Protein AF-A0A532E8Q2-F1 (afdb_monomer_lite)

Structure (mmCIF, N/CA/C/O backbone):
data_AF-A0A532E8Q2-F1
#
_entry.id   AF-A0A532E8Q2-F1
#
loop_
_atom_site.group_PDB
_atom_site.id
_atom_site.type_symbol
_atom_site.label_atom_id
_atom_site.label_alt_id
_atom_site.label_comp_id
_atom_site.label_asym_id
_atom_site.label_entity_id
_atom_site.label_seq_id
_atom_site.pdbx_PDB_ins_code
_atom_site.Cartn_x
_atom_site.Cartn_y
_atom_site.Cartn_z
_atom_site.occupancy
_atom_site.B_iso_or_equiv
_atom_site.auth_seq_id
_atom_site.auth_comp_id
_atom_site.auth_asym_id
_atom_site.auth_atom_id
_atom_site.pdbx_PDB_model_num
ATOM 1 N N . MET A 1 1 ? -7.540 -3.512 -16.585 1.00 58.12 1 MET A N 1
ATOM 2 C CA . MET A 1 1 ? -7.976 -3.789 -15.193 1.00 58.12 1 MET A CA 1
ATOM 3 C C . MET A 1 1 ? -9.434 -4.226 -15.043 1.00 58.12 1 MET A C 1
ATOM 5 O O . MET A 1 1 ? -9.702 -4.951 -14.098 1.00 58.12 1 MET A O 1
ATOM 9 N N . LYS A 1 2 ? -10.367 -3.862 -15.944 1.00 60.91 2 LYS A N 1
ATOM 10 C CA . LYS A 1 2 ? -11.809 -4.180 -15.804 1.00 60.91 2 LYS A CA 1
ATOM 11 C C . LYS A 1 2 ? -12.133 -5.682 -15.640 1.00 60.91 2 LYS A C 1
ATOM 13 O O . LYS A 1 2 ? -13.126 -6.033 -15.018 1.00 60.91 2 LYS A O 1
ATOM 18 N N . VAL A 1 3 ? -11.272 -6.557 -16.162 1.00 65.56 3 VAL A N 1
ATOM 19 C CA . VAL A 1 3 ? -11.411 -8.020 -16.050 1.00 65.56 3 VAL A CA 1
ATOM 20 C C . VAL A 1 3 ? -11.104 -8.521 -14.633 1.00 65.56 3 VAL A C 1
ATOM 22 O O . VAL A 1 3 ? -11.817 -9.379 -14.128 1.00 65.56 3 VAL A O 1
ATOM 25 N N . LEU A 1 4 ? -10.115 -7.936 -13.945 1.00 60.16 4 LEU A N 1
ATOM 26 C CA . LEU A 1 4 ? -9.762 -8.321 -12.571 1.00 60.16 4 LEU A CA 1
ATOM 27 C C . LEU A 1 4 ? -10.803 -7.831 -11.555 1.00 60.16 4 LEU A C 1
ATOM 29 O O . LEU A 1 4 ? -11.059 -8.502 -10.562 1.00 60.16 4 LEU A O 1
ATOM 33 N N . SER A 1 5 ? -11.459 -6.698 -11.823 1.00 62.66 5 SER A N 1
ATOM 34 C CA . SER A 1 5 ? -12.531 -6.168 -10.966 1.00 62.66 5 SER A CA 1
ATOM 35 C C . SER A 1 5 ? -13.814 -7.005 -10.960 1.00 62.66 5 SER A C 1
ATOM 37 O O . SER A 1 5 ? -14.714 -6.706 -10.185 1.00 62.66 5 SER A O 1
ATOM 39 N N . SER A 1 6 ? -13.916 -8.038 -11.805 1.00 67.88 6 SER A N 1
ATOM 40 C CA . SER A 1 6 ? -15.056 -8.968 -11.814 1.00 67.88 6 SER A CA 1
ATOM 41 C C . SER A 1 6 ? -15.131 -9.855 -10.564 1.00 67.88 6 SER A C 1
ATOM 43 O O . SER A 1 6 ? -16.156 -10.488 -10.337 1.00 67.88 6 SER A O 1
ATOM 45 N N . GLY A 1 7 ? -14.048 -9.936 -9.777 1.00 65.06 7 GLY A N 1
ATOM 46 C CA . GLY A 1 7 ? -13.947 -10.834 -8.621 1.00 65.06 7 GLY A CA 1
ATOM 47 C C . GLY A 1 7 ? -13.739 -12.309 -8.987 1.00 65.06 7 GLY A C 1
ATOM 48 O O . GLY A 1 7 ? -13.603 -13.138 -8.098 1.00 65.06 7 GLY A O 1
ATOM 49 N N . GLN A 1 8 ? -13.668 -12.645 -10.280 1.00 72.38 8 GLN A N 1
ATOM 50 C CA . GLN A 1 8 ? -13.482 -14.022 -10.756 1.00 72.38 8 GLN A CA 1
ATOM 51 C C . GLN A 1 8 ? -12.034 -14.518 -10.644 1.00 72.38 8 GLN A C 1
ATOM 53 O O . GLN A 1 8 ? -11.777 -15.710 -10.787 1.00 72.38 8 GLN A O 1
ATOM 58 N N . TYR A 1 9 ? -11.086 -13.613 -10.395 1.00 75.94 9 TYR A N 1
ATOM 59 C CA . TYR A 1 9 ? -9.664 -13.920 -10.291 1.00 75.94 9 TYR A CA 1
ATOM 60 C C . TYR A 1 9 ? -9.191 -13.653 -8.864 1.00 75.94 9 TYR A C 1
ATOM 62 O O . TYR A 1 9 ? -9.216 -12.511 -8.405 1.00 75.94 9 TYR A O 1
ATOM 70 N N . SER A 1 10 ? -8.738 -14.705 -8.186 1.00 82.19 10 SER A N 1
ATOM 71 C CA . SER A 1 10 ? -8.112 -14.634 -6.868 1.00 82.19 10 SER A CA 1
ATOM 72 C C . SER A 1 10 ? -6.715 -15.242 -6.935 1.00 82.19 10 SER A C 1
ATOM 74 O O . SER A 1 10 ? -6.473 -16.212 -7.652 1.00 82.19 10 SER A O 1
ATOM 76 N N . ALA A 1 11 ? -5.789 -14.627 -6.211 1.00 89.31 11 ALA A N 1
ATOM 77 C CA . ALA A 1 11 ? -4.428 -15.096 -6.032 1.00 89.31 11 ALA A CA 1
ATOM 78 C C . ALA A 1 11 ? -3.956 -14.559 -4.683 1.00 89.31 11 ALA A C 1
ATOM 80 O O . ALA A 1 11 ? -3.864 -13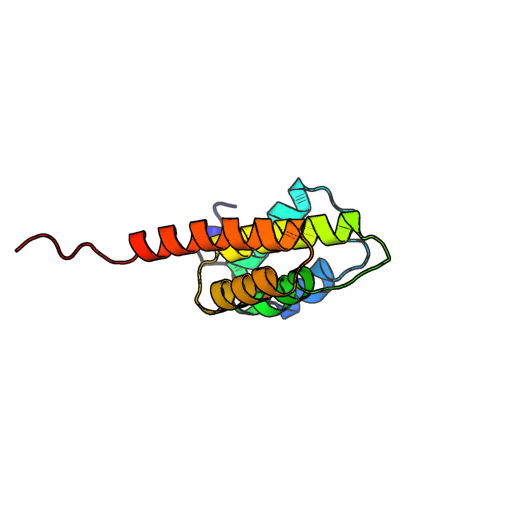.339 -4.513 1.00 89.31 11 ALA A O 1
ATOM 81 N N . GLY A 1 12 ? -3.692 -15.470 -3.745 1.00 92.19 12 GLY A N 1
ATOM 82 C CA . GLY A 1 12 ? -3.230 -15.115 -2.407 1.00 92.19 12 GLY A CA 1
ATOM 83 C C . GLY A 1 12 ? -1.867 -14.427 -2.429 1.00 92.19 12 GLY A C 1
ATOM 84 O O . GLY A 1 12 ? -1.113 -14.522 -3.406 1.00 92.19 12 GLY A O 1
ATOM 85 N N . PHE A 1 13 ? -1.524 -13.738 -1.340 1.00 95.75 13 PHE A N 1
ATOM 86 C CA . PHE A 1 13 ? -0.282 -12.958 -1.274 1.00 95.75 13 PHE A CA 1
ATOM 87 C C . PHE A 1 13 ? 0.973 -13.821 -1.483 1.00 95.75 13 PHE A C 1
ATOM 89 O O . PHE A 1 13 ? 1.951 -13.350 -2.056 1.00 95.75 13 PHE A O 1
ATOM 96 N N . THR A 1 14 ? 0.940 -15.102 -1.107 1.00 96.12 14 THR A N 1
ATOM 97 C CA . THR A 1 14 ? 2.058 -16.044 -1.297 1.00 96.12 14 THR A CA 1
ATOM 98 C C . THR A 1 14 ? 2.483 -16.193 -2.759 1.00 96.12 14 THR A C 1
ATOM 100 O O . THR A 1 14 ? 3.671 -16.349 -3.028 1.00 96.12 14 THR A O 1
ATOM 103 N N . VAL A 1 15 ? 1.545 -16.083 -3.707 1.00 95.38 15 VAL A N 1
ATOM 104 C CA . VAL A 1 15 ? 1.834 -16.120 -5.150 1.00 95.38 15 VAL A CA 1
ATOM 105 C C . VAL A 1 15 ? 2.534 -14.837 -5.598 1.00 95.38 15 VAL A C 1
ATOM 107 O O . VAL A 1 15 ? 3.413 -14.871 -6.451 1.00 95.38 15 VAL A O 1
ATOM 110 N N . TRP A 1 16 ? 2.168 -13.699 -5.009 1.00 95.81 16 TRP A N 1
ATOM 111 C CA . TRP A 1 16 ? 2.715 -12.389 -5.355 1.00 95.81 16 TRP A CA 1
ATOM 112 C C . TRP A 1 16 ? 4.048 -12.081 -4.677 1.00 95.81 16 TRP A C 1
ATOM 114 O O . TRP A 1 16 ? 4.860 -11.353 -5.250 1.00 95.81 16 TRP A O 1
ATOM 124 N N . ALA A 1 17 ? 4.273 -12.616 -3.476 1.00 95.56 17 ALA A N 1
ATOM 125 C CA . ALA A 1 17 ? 5.392 -12.262 -2.610 1.00 95.56 17 ALA A CA 1
ATOM 126 C C . ALA A 1 17 ? 6.767 -12.331 -3.306 1.00 95.56 17 ALA A C 1
ATOM 128 O O . ALA A 1 17 ? 7.508 -11.351 -3.179 1.00 95.56 17 ALA A O 1
ATOM 129 N N . PRO A 1 18 ? 7.100 -13.376 -4.100 1.00 95.00 18 PRO A N 1
ATOM 130 C CA . PRO A 1 18 ? 8.380 -13.438 -4.807 1.00 95.00 18 PRO A CA 1
ATOM 131 C C . PRO A 1 18 ? 8.561 -12.317 -5.836 1.00 95.00 18 PRO A C 1
ATOM 133 O O . PRO A 1 18 ? 9.679 -11.875 -6.060 1.00 95.00 18 PRO A O 1
ATOM 136 N N . PHE A 1 19 ? 7.476 -11.832 -6.448 1.00 92.94 19 PHE A N 1
ATOM 137 C CA . PHE A 1 19 ? 7.531 -10.810 -7.497 1.00 92.94 19 PHE A CA 1
ATOM 138 C C . PHE A 1 19 ? 7.649 -9.396 -6.933 1.00 92.94 19 PHE A C 1
ATOM 140 O O . PHE A 1 19 ? 8.391 -8.577 -7.467 1.00 92.94 19 PHE A O 1
ATOM 147 N N . VAL A 1 20 ? 6.897 -9.093 -5.872 1.00 94.19 20 VAL A N 1
ATOM 148 C CA . VAL A 1 20 ? 6.853 -7.740 -5.286 1.00 94.19 20 VAL A CA 1
ATOM 149 C C . VAL A 1 20 ? 7.973 -7.491 -4.275 1.00 94.19 20 VAL A C 1
ATOM 151 O O . VAL A 1 20 ? 8.238 -6.343 -3.920 1.00 94.19 20 VAL A O 1
ATOM 154 N N . SER A 1 21 ? 8.629 -8.559 -3.816 1.00 91.56 21 SER A N 1
ATOM 155 C CA . SER A 1 21 ? 9.799 -8.494 -2.930 1.00 91.56 21 SER A CA 1
ATOM 156 C C . SER A 1 21 ? 11.118 -8.709 -3.674 1.00 91.56 21 SER A C 1
ATOM 158 O O . SER A 1 21 ? 12.168 -8.705 -3.039 1.00 91.56 21 SER A O 1
ATOM 160 N N . ALA A 1 22 ? 11.078 -8.919 -4.994 1.00 92.25 22 ALA A N 1
ATOM 161 C CA . ALA A 1 22 ? 12.281 -9.062 -5.799 1.00 92.25 22 ALA A CA 1
ATOM 162 C C . ALA A 1 22 ? 13.100 -7.766 -5.786 1.00 92.25 22 ALA A C 1
ATOM 164 O O . ALA A 1 22 ? 12.541 -6.665 -5.847 1.00 92.25 22 ALA A O 1
ATOM 165 N N . ASP A 1 23 ? 14.426 -7.900 -5.754 1.00 86.44 23 ASP A N 1
ATOM 166 C CA . ASP A 1 23 ? 15.327 -6.749 -5.716 1.00 86.44 23 ASP A CA 1
ATOM 167 C C . ASP A 1 23 ? 15.129 -5.832 -6.924 1.00 86.44 23 ASP A C 1
ATOM 169 O O . ASP A 1 23 ? 15.189 -4.623 -6.771 1.00 86.44 23 ASP A O 1
ATOM 173 N N . ASP A 1 24 ? 14.807 -6.361 -8.101 1.00 89.75 24 ASP A N 1
ATOM 174 C CA . ASP A 1 24 ? 14.595 -5.582 -9.327 1.00 89.75 24 ASP A CA 1
ATOM 175 C C . ASP A 1 24 ? 13.210 -4.910 -9.410 1.00 89.75 24 ASP A C 1
ATOM 177 O O . ASP A 1 24 ? 12.953 -4.087 -10.294 1.00 89.75 24 ASP A O 1
ATOM 181 N N . PHE A 1 25 ? 12.291 -5.203 -8.485 1.00 92.50 25 PHE A N 1
ATOM 182 C CA . PHE A 1 25 ? 10.933 -4.660 -8.535 1.00 92.50 25 PHE A CA 1
ATOM 183 C C . PHE A 1 25 ? 10.928 -3.127 -8.469 1.00 92.50 25 PHE A C 1
ATOM 185 O O . PHE A 1 25 ? 10.117 -2.457 -9.117 1.00 92.50 25 PHE A O 1
ATOM 192 N N . HIS A 1 26 ? 11.874 -2.552 -7.727 1.00 88.88 26 HIS A N 1
ATOM 193 C CA . HIS A 1 26 ? 12.004 -1.108 -7.591 1.00 88.88 26 HIS A CA 1
ATOM 194 C C . HIS A 1 26 ? 12.510 -0.411 -8.867 1.00 88.88 26 HIS A C 1
ATOM 196 O O . HIS A 1 26 ? 12.363 0.809 -8.977 1.00 88.88 26 HIS A O 1
ATOM 202 N N . ASP A 1 27 ? 13.070 -1.158 -9.822 1.00 91.62 27 ASP A N 1
ATOM 203 C CA . ASP A 1 27 ? 13.554 -0.648 -11.112 1.00 91.62 27 ASP A CA 1
ATOM 204 C C . ASP A 1 27 ? 12.467 -0.597 -12.186 1.00 91.62 27 ASP A C 1
ATOM 206 O O . ASP A 1 27 ? 12.626 0.081 -13.201 1.00 91.62 27 ASP A O 1
ATOM 210 N N . ARG A 1 28 ? 11.325 -1.249 -11.944 1.00 94.25 28 ARG A N 1
ATOM 211 C CA . ARG A 1 28 ? 10.166 -1.195 -12.841 1.00 94.25 28 ARG A CA 1
ATOM 212 C C . ARG A 1 28 ? 9.647 0.230 -12.999 1.00 94.25 28 ARG A C 1
ATOM 214 O O . ARG A 1 28 ? 9.770 1.073 -12.100 1.00 94.25 28 ARG A O 1
ATOM 221 N N . SER A 1 29 ? 8.995 0.491 -14.129 1.00 95.38 29 SER A N 1
ATOM 222 C CA . SER A 1 29 ? 8.403 1.803 -14.375 1.00 95.38 29 SER A CA 1
ATOM 223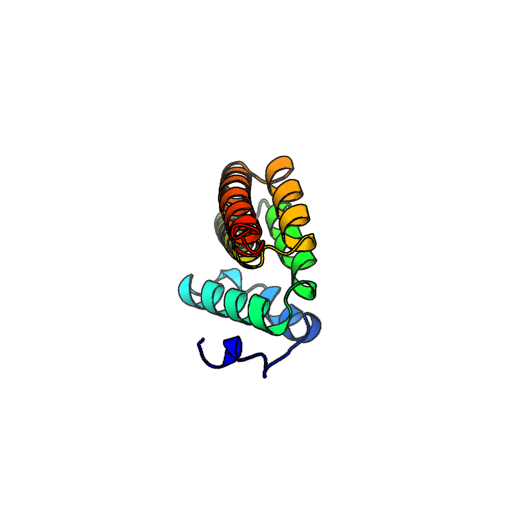 C C . SER A 1 29 ? 7.308 2.124 -13.339 1.00 95.38 29 SER A C 1
ATOM 225 O O . SER A 1 29 ? 6.636 1.215 -12.833 1.00 95.38 29 SER A O 1
ATOM 227 N N . PRO A 1 30 ? 7.051 3.412 -13.039 1.00 94.06 30 PRO A N 1
ATOM 228 C CA . PRO A 1 30 ? 5.969 3.799 -12.130 1.00 94.06 30 PRO A CA 1
ATOM 229 C C . PRO A 1 30 ? 4.597 3.250 -12.556 1.00 94.06 30 PRO A C 1
ATOM 231 O O . PRO A 1 30 ? 3.776 2.871 -11.716 1.00 94.06 30 PRO A O 1
ATOM 234 N N . ALA A 1 31 ? 4.352 3.169 -13.870 1.00 95.12 31 ALA A N 1
ATOM 235 C CA . ALA A 1 31 ? 3.117 2.630 -14.431 1.00 95.12 31 ALA A CA 1
ATOM 236 C C . ALA A 1 31 ? 2.958 1.129 -14.139 1.00 95.12 31 ALA A C 1
ATOM 238 O O . ALA A 1 31 ? 1.883 0.698 -13.717 1.00 95.12 31 ALA A O 1
ATOM 239 N N . GLU A 1 32 ? 4.026 0.345 -14.301 1.00 96.06 32 GLU A N 1
ATOM 240 C CA . GLU A 1 32 ? 4.016 -1.092 -14.010 1.00 96.06 32 GLU A CA 1
ATOM 241 C C . GLU A 1 32 ? 3.852 -1.371 -12.518 1.00 96.06 32 GLU A C 1
ATOM 243 O O . GLU A 1 32 ? 2.986 -2.161 -12.146 1.00 96.06 32 GLU A O 1
ATOM 248 N N . LYS A 1 33 ? 4.607 -0.680 -11.651 1.00 96.50 33 LYS A N 1
ATOM 249 C CA . LYS A 1 33 ? 4.466 -0.797 -10.187 1.00 96.50 33 LYS A CA 1
ATOM 250 C C . LYS A 1 33 ? 3.016 -0.563 -9.758 1.00 96.50 33 LYS A C 1
ATOM 252 O O . LYS A 1 33 ? 2.436 -1.357 -9.017 1.00 96.50 33 LYS A O 1
ATOM 257 N N . ARG A 1 34 ? 2.395 0.502 -10.281 1.00 96.38 34 ARG A N 1
ATOM 258 C CA . ARG A 1 34 ? 0.991 0.839 -10.010 1.00 96.38 34 ARG A CA 1
ATOM 259 C C . ARG A 1 34 ? 0.033 -0.234 -10.515 1.00 96.38 34 ARG A C 1
ATOM 261 O O . ARG A 1 34 ? -0.892 -0.591 -9.790 1.00 96.38 34 ARG A O 1
ATOM 268 N N . ALA A 1 35 ? 0.231 -0.741 -11.730 1.00 95.31 35 ALA A N 1
ATOM 269 C CA . ALA A 1 35 ? -0.604 -1.804 -12.284 1.00 95.31 35 ALA A CA 1
ATOM 270 C C . ALA A 1 35 ? -0.531 -3.080 -11.431 1.00 95.31 35 ALA A C 1
ATOM 272 O O . ALA A 1 35 ? -1.570 -3.661 -11.117 1.00 95.31 35 ALA A O 1
ATOM 273 N N . ILE A 1 36 ? 0.672 -3.456 -10.988 1.00 96.12 36 ILE A N 1
ATOM 274 C CA . ILE A 1 36 ?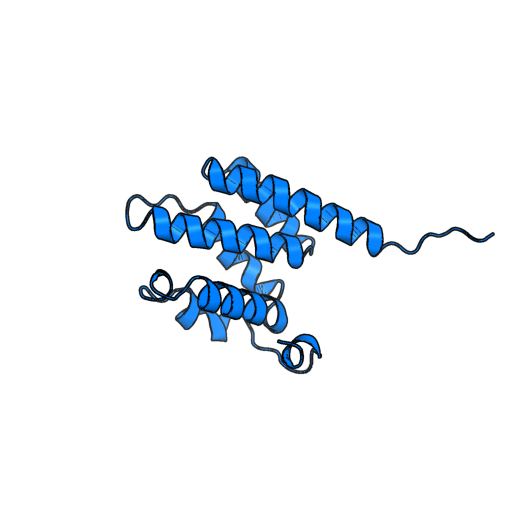 0.909 -4.625 -10.136 1.00 96.12 36 ILE A CA 1
ATOM 275 C C . ILE A 1 36 ? 0.240 -4.451 -8.772 1.00 96.12 36 ILE A C 1
ATOM 277 O O . ILE A 1 36 ? -0.496 -5.336 -8.350 1.00 96.12 36 ILE A O 1
ATOM 281 N N . TYR A 1 37 ? 0.398 -3.307 -8.102 1.00 96.88 37 TYR A N 1
ATOM 282 C CA . TYR A 1 37 ? -0.258 -3.103 -6.804 1.00 96.88 37 TYR A CA 1
ATOM 283 C C . TYR A 1 37 ? -1.785 -3.058 -6.916 1.00 96.88 37 TYR A C 1
ATOM 285 O O . TYR A 1 37 ? -2.479 -3.527 -6.017 1.00 96.88 37 TYR A O 1
ATOM 293 N N . LEU A 1 38 ? -2.332 -2.522 -8.013 1.00 95.62 38 LEU A N 1
ATOM 294 C CA . LEU A 1 38 ? -3.776 -2.566 -8.250 1.00 95.62 38 LEU A CA 1
ATOM 295 C C . LEU A 1 38 ? -4.270 -3.998 -8.496 1.00 95.62 38 LEU A C 1
ATOM 297 O O . LEU A 1 38 ? -5.363 -4.334 -8.044 1.00 95.62 38 LEU A O 1
ATOM 301 N N . ALA A 1 39 ? -3.491 -4.832 -9.190 1.00 94.69 39 ALA A N 1
ATOM 302 C CA . ALA A 1 39 ? -3.800 -6.251 -9.351 1.00 94.69 39 ALA A CA 1
ATOM 303 C C . ALA A 1 39 ? -3.739 -6.976 -8.002 1.00 94.69 39 ALA A C 1
ATOM 305 O O . ALA A 1 39 ? -4.708 -7.628 -7.631 1.00 94.69 39 ALA A O 1
ATOM 306 N N . LEU A 1 40 ? -2.678 -6.752 -7.224 1.00 95.44 40 LEU A N 1
ATOM 307 C CA . LEU A 1 40 ? -2.508 -7.324 -5.892 1.00 95.44 40 LEU A CA 1
ATOM 308 C C . LEU A 1 40 ? -3.662 -6.956 -4.948 1.00 95.44 40 LEU A C 1
ATOM 310 O O . LEU A 1 40 ? -4.241 -7.828 -4.305 1.00 95.44 40 LEU A O 1
ATOM 314 N N . LYS A 1 41 ? -4.059 -5.677 -4.923 1.00 95.00 41 LYS A N 1
ATOM 315 C CA . LYS A 1 41 ? -5.245 -5.199 -4.194 1.00 95.00 41 LYS A CA 1
ATOM 316 C C . LYS A 1 41 ? -6.498 -5.980 -4.587 1.00 95.00 41 LYS A C 1
ATOM 318 O O . LYS A 1 41 ? -7.297 -6.319 -3.723 1.00 95.00 41 LYS A O 1
ATOM 323 N N . GLN A 1 42 ? -6.679 -6.234 -5.878 1.00 93.38 42 GLN A N 1
ATOM 324 C CA . GLN A 1 42 ? -7.873 -6.889 -6.392 1.00 93.38 42 GLN A CA 1
ATOM 325 C C . GLN A 1 42 ? -7.900 -8.396 -6.106 1.00 93.38 42 GLN A C 1
ATOM 327 O O . GLN A 1 42 ? -8.984 -8.944 -5.936 1.00 93.38 42 GLN A O 1
ATOM 332 N N . THR A 1 43 ? -6.743 -9.061 -6.071 1.00 93.75 43 THR A N 1
ATOM 333 C CA . THR A 1 43 ? -6.672 -10.528 -5.979 1.00 93.75 43 THR A CA 1
ATOM 334 C C . THR A 1 43 ? -6.376 -11.054 -4.576 1.00 93.75 43 THR A C 1
ATOM 336 O O . THR A 1 43 ? -6.842 -12.145 -4.258 1.00 93.75 43 THR A O 1
ATOM 339 N N . ALA A 1 44 ? -5.600 -10.311 -3.776 1.00 94.31 44 ALA A N 1
ATOM 340 C CA . ALA A 1 44 ? -5.158 -10.699 -2.429 1.00 94.31 44 ALA A CA 1
ATOM 341 C C . ALA A 1 44 ? -5.786 -9.840 -1.314 1.00 94.31 44 ALA A C 1
ATOM 343 O O . ALA A 1 44 ? -5.836 -10.272 -0.166 1.00 94.31 44 ALA A O 1
ATOM 344 N N . ALA A 1 45 ? -6.268 -8.633 -1.641 1.00 93.44 45 ALA A N 1
ATOM 345 C CA . ALA A 1 45 ? -6.929 -7.717 -0.708 1.00 93.44 45 ALA A CA 1
ATOM 346 C C . ALA A 1 45 ? -6.173 -7.570 0.633 1.00 93.44 45 ALA A C 1
ATOM 348 O O . ALA A 1 45 ? -5.034 -7.097 0.643 1.00 93.44 45 ALA A O 1
ATOM 349 N N . ASP A 1 46 ? -6.792 -7.970 1.748 1.00 96.88 46 ASP A N 1
ATOM 350 C CA . ASP A 1 46 ? -6.235 -7.812 3.095 1.00 96.88 46 ASP A CA 1
ATOM 351 C C . ASP A 1 46 ? -4.992 -8.677 3.358 1.00 96.88 46 ASP A C 1
ATOM 353 O O . ASP A 1 46 ? -4.156 -8.293 4.175 1.00 96.88 46 ASP A O 1
ATOM 357 N N . GLU A 1 47 ? -4.786 -9.780 2.626 1.00 97.25 47 GLU A N 1
ATOM 358 C CA . GLU A 1 47 ? -3.573 -10.603 2.769 1.00 97.25 47 GLU A CA 1
ATOM 359 C C . GLU A 1 47 ? -2.292 -9.827 2.424 1.00 97.25 47 GLU A C 1
ATOM 361 O O . GLU A 1 47 ? -1.217 -10.135 2.934 1.00 97.25 47 GLU A O 1
ATOM 366 N N . ALA A 1 48 ? -2.396 -8.803 1.570 1.00 97.62 48 ALA A N 1
ATOM 367 C CA . ALA A 1 48 ? -1.270 -7.973 1.150 1.00 97.62 48 ALA A CA 1
ATOM 368 C C . ALA A 1 48 ? -0.969 -6.805 2.108 1.00 97.62 48 ALA A C 1
ATOM 370 O O . ALA A 1 48 ? 0.064 -6.142 1.973 1.00 97.62 48 ALA A O 1
ATOM 371 N N . VAL A 1 49 ? -1.842 -6.532 3.086 1.00 98.38 49 VAL A N 1
ATOM 372 C CA . VAL A 1 49 ? -1.698 -5.389 4.005 1.00 98.38 49 VAL A CA 1
ATOM 373 C C . VAL A 1 49 ? -0.377 -5.414 4.786 1.00 98.38 49 VAL A C 1
ATOM 375 O O . VAL A 1 49 ? 0.276 -4.366 4.831 1.00 98.38 49 VAL A O 1
ATOM 378 N N . PRO A 1 50 ? 0.089 -6.552 5.345 1.00 97.69 50 PRO A N 1
ATOM 379 C CA . PRO A 1 50 ? 1.367 -6.594 6.058 1.00 97.69 50 PRO A CA 1
ATOM 380 C C . PRO A 1 50 ? 2.562 -6.172 5.194 1.00 97.69 50 PRO A C 1
ATOM 382 O O . PRO A 1 50 ? 3.450 -5.472 5.682 1.00 97.69 50 PRO A O 1
ATOM 385 N N . TYR A 1 51 ? 2.565 -6.529 3.905 1.00 97.12 51 TYR A N 1
ATOM 386 C CA . TYR A 1 51 ? 3.616 -6.132 2.965 1.00 97.12 51 TYR A CA 1
ATOM 387 C C . TYR A 1 51 ? 3.651 -4.616 2.766 1.00 97.12 51 TYR A C 1
ATOM 389 O O . TYR A 1 51 ? 4.693 -3.984 2.949 1.00 97.12 51 TYR A O 1
ATOM 397 N N . TRP A 1 52 ? 2.503 -4.004 2.468 1.00 98.06 52 TRP A N 1
ATOM 398 C CA . TRP A 1 52 ? 2.428 -2.553 2.299 1.00 98.06 52 TRP A CA 1
ATOM 399 C C . TRP A 1 52 ? 2.751 -1.800 3.589 1.00 98.06 52 TRP A C 1
ATOM 401 O O . TRP A 1 52 ? 3.467 -0.804 3.536 1.00 98.06 52 TRP A O 1
ATOM 411 N N . GLN A 1 53 ? 2.295 -2.283 4.748 1.00 98.12 53 GLN A N 1
ATOM 412 C CA . GLN A 1 53 ? 2.653 -1.695 6.041 1.00 98.12 53 GLN A CA 1
ATOM 413 C C . GLN A 1 53 ? 4.166 -1.742 6.295 1.00 98.12 53 GLN A C 1
ATOM 415 O O . GLN A 1 53 ? 4.730 -0.770 6.803 1.00 98.12 53 GLN A O 1
ATOM 420 N N . GLY A 1 54 ? 4.821 -2.847 5.923 1.00 96.38 54 GLY A N 1
ATOM 421 C CA . GLY A 1 54 ? 6.276 -2.974 5.958 1.00 96.38 54 GLY A CA 1
ATOM 422 C C . GLY A 1 54 ? 6.943 -1.801 5.244 1.00 96.38 54 GLY A C 1
ATOM 423 O O . GLY A 1 54 ? 7.701 -1.066 5.870 1.00 96.38 54 GLY A O 1
ATOM 424 N N . LEU A 1 55 ? 6.541 -1.526 4.000 1.00 95.56 55 LEU A N 1
ATOM 425 C CA . LEU A 1 55 ? 7.066 -0.404 3.209 1.00 95.56 55 LEU A CA 1
ATOM 426 C C . LEU A 1 55 ? 6.839 0.967 3.867 1.00 95.56 55 LEU A C 1
ATOM 428 O O . LEU A 1 55 ? 7.704 1.835 3.791 1.00 95.56 55 LEU A O 1
ATOM 432 N N . LEU A 1 56 ? 5.693 1.182 4.527 1.00 97.12 56 LEU A N 1
ATOM 433 C CA . LEU A 1 56 ? 5.397 2.459 5.199 1.00 97.12 56 LEU A CA 1
ATOM 434 C C . LEU A 1 56 ? 6.310 2.737 6.400 1.00 97.12 56 LEU A C 1
ATOM 436 O O . LEU A 1 56 ? 6.490 3.893 6.787 1.00 97.12 56 LEU A O 1
ATOM 440 N N . THR A 1 57 ? 6.827 1.680 7.024 1.00 93.75 57 THR A N 1
ATOM 441 C CA . THR A 1 57 ? 7.598 1.752 8.273 1.00 93.75 57 THR A CA 1
ATOM 442 C C . THR A 1 57 ? 9.070 1.410 8.093 1.00 93.75 57 THR A C 1
ATOM 444 O O . THR A 1 57 ? 9.848 1.551 9.036 1.00 93.75 57 THR A O 1
ATOM 447 N N . GLU A 1 58 ? 9.463 0.986 6.892 1.0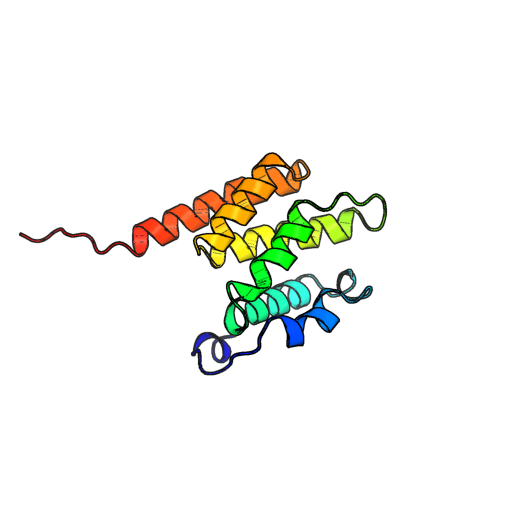0 88.50 58 GLU A N 1
ATOM 448 C CA . GLU A 1 58 ? 10.825 0.577 6.603 1.00 88.50 58 GLU A CA 1
ATOM 449 C C . GLU A 1 58 ? 11.778 1.772 6.681 1.00 88.50 58 GLU A C 1
ATOM 451 O O . GLU A 1 58 ? 11.618 2.795 6.009 1.00 88.50 58 GLU A O 1
ATOM 456 N N . TRP A 1 59 ? 12.824 1.612 7.487 1.00 76.88 59 TRP A N 1
ATOM 457 C CA . TRP A 1 59 ? 13.944 2.534 7.511 1.00 76.88 59 TRP A CA 1
ATOM 458 C C . TRP A 1 59 ? 15.066 1.974 6.641 1.00 76.88 59 TRP A C 1
ATOM 460 O O . TRP A 1 59 ? 15.656 0.947 6.966 1.00 76.88 59 TRP A O 1
ATOM 470 N N . SER A 1 60 ? 15.363 2.640 5.523 1.00 72.25 60 SER A N 1
ATOM 471 C CA . SER A 1 60 ? 16.424 2.207 4.611 1.00 72.25 60 SER A CA 1
ATOM 472 C C . SER A 1 60 ? 17.336 3.354 4.197 1.00 72.25 60 SER A C 1
ATOM 474 O O . SER A 1 60 ? 16.900 4.382 3.675 1.00 72.25 60 SER A O 1
ATOM 476 N N . TRP A 1 61 ? 18.633 3.130 4.389 1.00 68.81 61 TRP A N 1
ATOM 477 C CA . TRP A 1 61 ? 19.737 3.961 3.915 1.00 68.81 61 TRP A CA 1
ATOM 478 C C . TRP A 1 61 ? 20.111 3.702 2.445 1.00 68.81 61 TRP A C 1
ATOM 480 O O . TRP A 1 61 ? 20.560 4.617 1.757 1.00 68.81 61 TRP A O 1
ATOM 490 N N . THR A 1 62 ? 19.856 2.499 1.922 1.00 75.75 62 THR A N 1
ATOM 491 C CA . THR A 1 62 ? 20.073 2.138 0.511 1.00 75.75 62 THR A CA 1
ATOM 492 C C . THR A 1 62 ? 18.779 2.252 -0.296 1.00 75.75 62 THR A C 1
ATOM 494 O O . THR A 1 62 ? 17.682 2.046 0.231 1.00 75.75 62 THR A O 1
ATOM 497 N N . ASN A 1 63 ? 18.891 2.629 -1.578 1.00 80.25 63 ASN A N 1
ATOM 498 C CA . ASN A 1 63 ? 17.762 2.825 -2.504 1.00 80.25 63 ASN A CA 1
ATOM 499 C C . ASN A 1 63 ? 16.621 3.703 -1.954 1.00 80.25 63 ASN A C 1
ATOM 501 O O . ASN A 1 63 ? 15.475 3.583 -2.385 1.00 80.25 63 ASN A O 1
ATOM 505 N N . ARG A 1 64 ? 16.938 4.624 -1.032 1.00 86.25 64 ARG A N 1
ATOM 506 C CA . ARG A 1 64 ? 15.963 5.392 -0.245 1.00 86.25 64 ARG A CA 1
ATOM 507 C C . ARG A 1 64 ? 14.863 6.030 -1.094 1.00 86.25 64 ARG A C 1
ATOM 509 O O . ARG A 1 64 ? 13.696 5.882 -0.764 1.00 86.25 64 ARG A O 1
ATOM 516 N N . LYS A 1 65 ? 15.216 6.702 -2.198 1.00 88.81 65 LYS A N 1
ATOM 517 C CA . LYS A 1 65 ? 14.229 7.345 -3.089 1.00 88.81 65 LYS A CA 1
ATOM 518 C C . LYS A 1 65 ? 13.268 6.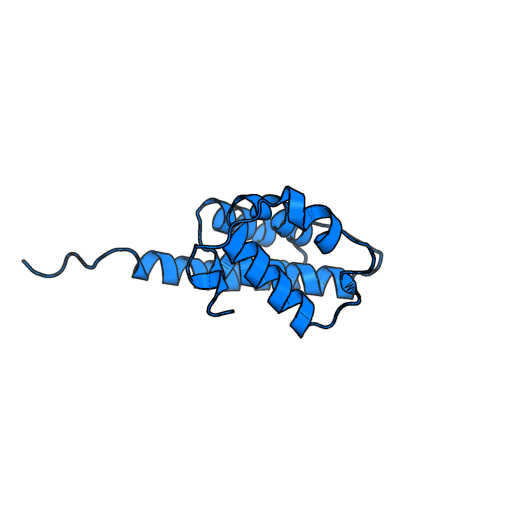336 -3.723 1.00 88.81 65 LYS A C 1
ATOM 520 O O . LYS A 1 65 ? 12.072 6.588 -3.774 1.00 88.81 65 LYS A O 1
ATOM 525 N N . LYS A 1 66 ? 13.782 5.194 -4.184 1.00 89.56 66 LYS A N 1
ATOM 526 C CA . LYS A 1 66 ? 12.969 4.154 -4.829 1.00 89.56 66 LYS A CA 1
ATOM 527 C C . LYS A 1 66 ? 12.077 3.434 -3.812 1.00 89.56 66 LYS A C 1
ATOM 529 O O . LYS A 1 66 ? 10.919 3.155 -4.095 1.00 89.56 66 LYS A O 1
ATOM 534 N N . LYS A 1 67 ? 12.584 3.192 -2.600 1.00 89.69 67 LYS A N 1
ATOM 535 C CA . LYS A 1 67 ? 11.785 2.641 -1.494 1.00 89.69 67 LYS A CA 1
ATOM 536 C C . LYS A 1 67 ? 10.706 3.618 -1.021 1.00 89.69 67 LYS A C 1
ATOM 538 O O . LYS A 1 67 ? 9.574 3.207 -0.794 1.00 89.69 67 LYS A O 1
ATOM 543 N N . GLU A 1 68 ? 11.021 4.911 -0.949 1.00 93.44 68 GLU A N 1
ATOM 544 C CA . GLU A 1 68 ? 10.035 5.955 -0.646 1.00 93.44 68 GLU A CA 1
ATOM 545 C C . GLU A 1 68 ? 8.937 6.008 -1.720 1.00 93.44 68 GLU A C 1
ATOM 547 O O . GLU A 1 68 ? 7.764 6.048 -1.369 1.00 93.44 68 GLU A O 1
ATOM 552 N N . GLU A 1 69 ? 9.275 5.898 -3.011 1.00 94.88 69 GLU A N 1
ATOM 553 C CA . GLU A 1 69 ? 8.286 5.781 -4.098 1.00 94.88 69 GLU A CA 1
ATOM 554 C C . GLU A 1 69 ? 7.319 4.602 -3.873 1.00 94.88 69 GLU A C 1
ATOM 556 O O . GLU A 1 69 ? 6.099 4.771 -3.969 1.00 94.88 69 GLU A O 1
ATOM 561 N N . LEU A 1 70 ? 7.843 3.423 -3.516 1.00 95.81 70 LEU A N 1
ATOM 562 C CA . LEU A 1 70 ? 7.021 2.245 -3.219 1.00 95.81 70 LEU A CA 1
ATOM 563 C C . LEU A 1 70 ? 6.141 2.444 -1.979 1.00 95.81 70 LEU A C 1
ATOM 565 O O . LEU A 1 70 ? 4.982 2.029 -1.993 1.00 95.81 70 LEU A O 1
ATOM 569 N N . ALA A 1 71 ? 6.648 3.105 -0.937 1.00 96.50 71 ALA A N 1
ATOM 570 C CA . ALA A 1 71 ? 5.880 3.429 0.263 1.00 96.50 71 ALA A CA 1
ATOM 571 C C . ALA A 1 71 ? 4.745 4.430 -0.026 1.00 96.50 71 ALA A C 1
ATOM 573 O O . ALA A 1 71 ? 3.624 4.262 0.455 1.00 96.50 71 ALA A O 1
ATOM 574 N N . LEU A 1 72 ? 4.993 5.445 -0.860 1.00 97.75 72 LEU A N 1
ATOM 575 C CA . LEU A 1 72 ? 3.963 6.396 -1.293 1.00 97.75 72 LEU A CA 1
ATOM 576 C C . LEU A 1 72 ? 2.865 5.698 -2.107 1.00 97.75 72 LEU A C 1
ATOM 578 O O . LEU A 1 72 ? 1.676 5.943 -1.889 1.00 97.75 72 LEU A O 1
ATOM 582 N N . LEU A 1 73 ? 3.250 4.791 -3.010 1.00 97.88 73 LEU A N 1
ATOM 583 C CA . LEU A 1 73 ? 2.299 3.983 -3.769 1.00 97.88 73 LEU A CA 1
ATOM 584 C C . LEU A 1 73 ? 1.515 3.022 -2.859 1.00 97.88 73 LEU A C 1
ATOM 586 O O . LEU A 1 73 ? 0.309 2.864 -3.037 1.00 97.88 73 LEU A O 1
ATOM 590 N N . ALA A 1 74 ? 2.168 2.416 -1.865 1.00 98.12 74 ALA A N 1
ATOM 591 C CA . ALA A 1 74 ? 1.523 1.559 -0.874 1.00 98.12 74 ALA A CA 1
ATOM 592 C C . ALA A 1 74 ? 0.439 2.318 -0.089 1.00 98.12 74 ALA A C 1
ATOM 594 O O . ALA A 1 74 ? -0.679 1.820 0.046 1.00 98.12 74 ALA A O 1
ATOM 595 N N . ALA A 1 75 ? 0.719 3.553 0.345 1.00 98.56 75 ALA A N 1
ATOM 596 C CA . ALA A 1 75 ? -0.266 4.399 1.019 1.00 98.56 75 ALA A CA 1
ATOM 597 C C . ALA A 1 75 ? -1.500 4.686 0.135 1.00 98.56 75 ALA A C 1
ATOM 599 O O . ALA A 1 75 ? -2.632 4.556 0.601 1.00 98.56 75 ALA A O 1
ATOM 600 N N . ASP A 1 76 ? -1.308 5.018 -1.150 1.00 98.25 76 ASP A N 1
ATOM 601 C CA . ASP A 1 76 ? -2.411 5.224 -2.111 1.00 98.25 76 ASP A CA 1
ATOM 602 C C . ASP A 1 76 ? -3.284 3.965 -2.260 1.00 98.25 76 ASP A C 1
ATOM 604 O O . ASP A 1 76 ? -4.514 4.041 -2.297 1.00 98.25 76 ASP A O 1
ATOM 608 N N . ILE A 1 77 ? -2.661 2.787 -2.316 1.00 98.19 77 ILE A N 1
ATOM 609 C CA . ILE A 1 77 ? -3.367 1.516 -2.507 1.00 98.19 77 ILE A CA 1
ATOM 610 C C . ILE A 1 77 ? -4.140 1.106 -1.256 1.00 98.19 77 ILE A C 1
ATOM 612 O O . ILE A 1 77 ? -5.314 0.753 -1.378 1.00 98.19 77 ILE A O 1
ATOM 616 N N . LEU A 1 78 ? -3.547 1.240 -0.068 1.00 98.44 78 LEU A N 1
ATOM 617 C CA . LEU A 1 78 ? -4.233 1.022 1.208 1.00 98.44 78 LEU A CA 1
ATOM 618 C C . LEU A 1 78 ? -5.434 1.968 1.367 1.00 98.44 78 LEU A C 1
ATOM 620 O O . LEU A 1 78 ? -6.521 1.529 1.739 1.00 98.44 78 LEU A O 1
ATOM 624 N N . GLY A 1 79 ? -5.288 3.243 0.989 1.00 97.69 79 GLY A N 1
ATOM 625 C CA . GLY A 1 79 ? -6.390 4.213 1.013 1.00 97.69 79 GLY A CA 1
ATOM 626 C C . GLY A 1 79 ? -7.543 3.857 0.069 1.00 97.69 79 GLY A C 1
ATOM 627 O O . GLY A 1 79 ? -8.694 4.165 0.360 1.00 97.69 79 GLY A O 1
ATOM 628 N N . LYS A 1 80 ? -7.249 3.183 -1.050 1.00 95.94 80 LYS A N 1
ATOM 629 C CA . LYS A 1 80 ? -8.251 2.659 -1.995 1.00 95.94 80 LYS A CA 1
ATOM 630 C C . LYS A 1 80 ? -8.825 1.302 -1.603 1.00 95.94 80 LYS A C 1
ATOM 632 O O . LYS A 1 80 ? -9.825 0.899 -2.197 1.00 95.94 80 LYS A O 1
ATOM 637 N N . LEU A 1 81 ? -8.127 0.550 -0.756 1.00 96.00 81 LEU A N 1
ATOM 638 C CA . LEU A 1 81 ? -8.607 -0.711 -0.202 1.00 96.00 81 LEU A CA 1
ATOM 639 C C . LEU A 1 81 ? -9.624 -0.430 0.906 1.00 96.00 81 LEU A C 1
ATOM 641 O O . LEU A 1 81 ? -10.679 -1.051 0.905 1.00 96.00 81 LEU A O 1
ATOM 645 N N . ALA A 1 82 ? -9.338 0.555 1.766 1.00 95.44 82 ALA A N 1
ATOM 646 C CA . ALA A 1 82 ? -10.261 1.112 2.761 1.00 95.44 82 ALA A CA 1
ATOM 647 C C . ALA A 1 82 ? -10.928 0.078 3.693 1.00 95.44 82 ALA A C 1
ATOM 649 O O . ALA A 1 82 ? -11.976 0.344 4.278 1.00 95.44 82 ALA A O 1
ATOM 650 N N . THR A 1 83 ? -10.309 -1.089 3.863 1.00 96.25 83 THR A N 1
ATOM 651 C CA . THR A 1 83 ? -10.683 -2.083 4.872 1.00 96.25 83 THR A CA 1
ATOM 652 C C . THR A 1 83 ? -10.164 -1.659 6.251 1.00 96.25 83 THR A C 1
ATOM 654 O O . THR A 1 83 ? -9.231 -0.851 6.337 1.00 96.25 83 THR A O 1
ATOM 657 N N . PRO A 1 84 ? -10.702 -2.212 7.354 1.00 97.00 84 PRO A N 1
ATOM 658 C CA . PRO A 1 84 ? -10.188 -1.930 8.695 1.00 97.00 84 PRO A CA 1
ATOM 659 C C . PRO A 1 84 ? -8.687 -2.224 8.845 1.00 97.00 84 PRO A C 1
ATOM 661 O O . PRO A 1 84 ? -7.962 -1.427 9.440 1.00 97.00 84 PRO A O 1
ATOM 664 N N . ALA A 1 85 ? -8.198 -3.318 8.247 1.00 97.88 85 ALA A N 1
ATOM 665 C CA . ALA A 1 85 ? -6.777 -3.664 8.252 1.00 97.88 85 ALA A CA 1
ATOM 666 C C . ALA A 1 85 ? -5.931 -2.618 7.506 1.00 97.88 85 ALA A C 1
ATOM 668 O O . ALA A 1 85 ? -4.886 -2.191 8.001 1.00 97.88 85 ALA A O 1
ATOM 669 N N . ALA A 1 86 ? -6.404 -2.147 6.347 1.00 98.19 86 ALA A N 1
ATOM 670 C CA . ALA A 1 86 ? -5.711 -1.119 5.582 1.00 98.19 86 ALA A CA 1
ATOM 671 C C . ALA A 1 86 ? -5.670 0.233 6.312 1.00 98.19 86 ALA A C 1
ATOM 673 O O . ALA A 1 86 ? -4.640 0.909 6.299 1.00 98.19 86 ALA A O 1
ATOM 674 N N . VAL A 1 87 ? -6.763 0.618 6.980 1.00 98.38 87 VAL A N 1
ATOM 675 C CA 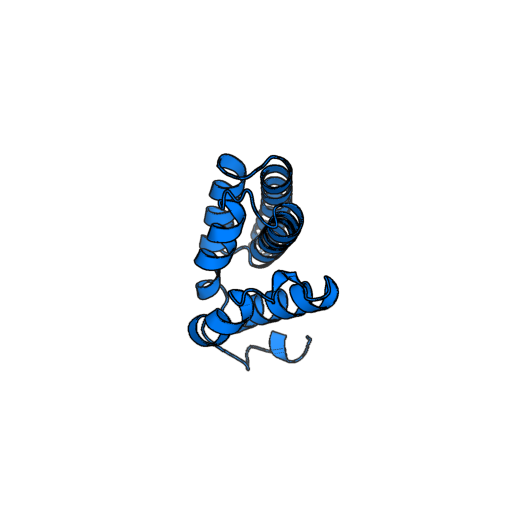. VAL A 1 87 ? -6.822 1.838 7.800 1.00 98.38 87 VAL A CA 1
ATOM 676 C C . VAL A 1 87 ? -5.832 1.757 8.962 1.00 98.38 87 VAL A C 1
ATOM 678 O O . VAL A 1 87 ? -5.039 2.680 9.138 1.00 98.38 87 VAL A O 1
ATOM 681 N N . ALA A 1 88 ? -5.792 0.637 9.688 1.00 98.38 88 ALA A N 1
ATOM 682 C CA . ALA A 1 88 ? -4.833 0.437 10.775 1.00 98.38 88 ALA A CA 1
ATOM 683 C C . ALA A 1 88 ? -3.371 0.544 10.291 1.00 98.38 88 ALA A C 1
ATOM 685 O O . ALA A 1 88 ? -2.545 1.203 10.929 1.00 98.38 88 ALA A O 1
ATOM 686 N N . ALA A 1 89 ? -3.051 -0.027 9.125 1.00 98.56 89 ALA A N 1
ATOM 687 C CA . ALA A 1 89 ? -1.723 0.097 8.523 1.00 98.56 89 ALA A CA 1
ATOM 688 C C . ALA A 1 89 ? -1.365 1.554 8.172 1.00 98.56 89 ALA A C 1
ATOM 690 O O . ALA A 1 89 ? -0.241 1.999 8.425 1.00 98.56 89 ALA A O 1
ATOM 691 N N . LEU A 1 90 ? -2.320 2.323 7.637 1.00 98.56 90 LEU A N 1
ATOM 692 C CA . LEU A 1 90 ? -2.133 3.748 7.348 1.00 98.56 90 LEU A CA 1
ATOM 693 C C . LEU A 1 90 ? -1.904 4.576 8.617 1.00 98.56 90 LEU A C 1
ATOM 695 O O . LEU A 1 90 ? -1.054 5.465 8.616 1.00 98.56 90 LEU A O 1
ATOM 699 N N . GLU A 1 91 ? -2.611 4.289 9.710 1.00 98.50 91 GLU A N 1
ATOM 700 C CA . GLU A 1 91 ? -2.390 4.958 10.999 1.00 98.50 91 GLU A CA 1
ATOM 701 C C . GLU A 1 91 ? -0.987 4.688 11.551 1.00 98.50 91 GLU A C 1
ATOM 703 O O . GLU A 1 91 ? -0.330 5.590 12.083 1.00 98.50 91 GLU A O 1
ATOM 708 N N . ILE A 1 92 ? -0.492 3.457 11.398 1.00 98.25 92 ILE A N 1
ATOM 709 C CA . ILE A 1 92 ? 0.883 3.104 11.759 1.00 98.25 92 ILE A CA 1
ATOM 710 C C . ILE A 1 92 ? 1.873 3.901 10.898 1.00 98.25 92 ILE A C 1
ATOM 712 O O . ILE A 1 92 ? 2.792 4.515 11.446 1.00 98.25 92 ILE A O 1
ATOM 716 N N . GLY A 1 93 ? 1.670 3.960 9.578 1.00 97.31 93 GLY A N 1
ATOM 717 C CA . GLY A 1 93 ? 2.508 4.739 8.659 1.00 97.31 93 GLY A CA 1
ATOM 718 C C . GLY A 1 93 ? 2.490 6.247 8.939 1.00 97.31 93 GLY A C 1
ATOM 719 O O . GLY A 1 93 ? 3.533 6.899 8.904 1.00 97.31 93 GLY A O 1
ATOM 720 N N . GLN A 1 94 ? 1.339 6.809 9.320 1.00 97.56 94 GLN A N 1
ATOM 721 C CA . GLN A 1 94 ? 1.199 8.215 9.719 1.00 97.56 94 GLN A CA 1
ATOM 722 C C . GLN A 1 94 ? 2.023 8.561 10.972 1.00 97.56 94 GLN A C 1
ATOM 724 O O . GLN A 1 94 ? 2.499 9.694 11.119 1.00 97.56 94 GLN A O 1
ATOM 729 N N . LYS A 1 95 ? 2.202 7.590 11.874 1.00 96.50 95 LYS A N 1
ATOM 730 C CA . LYS A 1 95 ? 2.960 7.753 13.122 1.00 96.50 95 LYS A CA 1
ATOM 731 C C . LYS A 1 95 ? 4.452 7.470 12.942 1.00 96.50 95 LYS A C 1
ATOM 733 O O . LYS A 1 95 ? 5.265 8.200 13.500 1.00 96.50 95 LYS A O 1
ATOM 738 N N . LYS A 1 96 ? 4.805 6.423 12.190 1.00 95.12 96 LYS A N 1
ATOM 739 C CA . LYS A 1 96 ? 6.170 5.863 12.144 1.00 95.12 96 LYS A CA 1
ATOM 740 C C . LYS A 1 96 ? 6.935 6.119 10.843 1.00 95.12 96 LYS A C 1
ATOM 742 O O . LYS A 1 96 ? 8.147 5.942 10.829 1.00 95.12 96 LYS A O 1
ATOM 747 N N . GLY A 1 97 ? 6.260 6.505 9.761 1.00 92.94 97 GLY A N 1
ATOM 748 C CA . GLY A 1 97 ? 6.900 6.713 8.462 1.00 92.94 97 GLY A CA 1
ATOM 749 C C . GLY A 1 97 ? 7.780 7.967 8.396 1.00 92.94 97 GLY A C 1
ATOM 750 O O . GLY A 1 97 ? 7.721 8.853 9.252 1.00 92.94 97 GLY A O 1
ATOM 751 N N . GLY A 1 98 ? 8.566 8.083 7.323 1.00 92.69 98 GLY A N 1
ATOM 752 C CA . GLY A 1 98 ? 9.253 9.331 6.971 1.00 92.69 98 GLY A CA 1
ATOM 753 C C . GLY A 1 98 ? 8.269 10.457 6.622 1.00 92.69 98 GLY A C 1
ATOM 754 O O . GLY A 1 98 ? 7.093 10.206 6.373 1.00 92.69 98 GLY A O 1
ATOM 755 N N . ALA A 1 99 ? 8.730 11.711 6.570 1.00 94.44 99 ALA A N 1
ATOM 756 C CA . ALA A 1 99 ? 7.854 12.878 6.387 1.00 94.44 99 ALA A CA 1
ATOM 757 C C . ALA A 1 99 ? 6.899 12.763 5.179 1.00 94.44 99 ALA A C 1
ATOM 759 O O . ALA A 1 99 ? 5.694 12.974 5.328 1.00 94.44 99 ALA A O 1
ATOM 760 N N . ALA A 1 100 ? 7.411 12.360 4.010 1.00 95.31 100 ALA A N 1
ATOM 761 C CA . ALA A 1 100 ? 6.598 12.164 2.808 1.00 95.31 100 ALA A CA 1
ATOM 762 C C . ALA A 1 100 ? 5.571 11.031 2.985 1.00 95.31 100 ALA A C 1
ATOM 764 O O . ALA A 1 100 ? 4.396 11.193 2.654 1.00 95.31 100 ALA A O 1
ATOM 765 N N . VAL A 1 101 ? 5.990 9.912 3.582 1.00 96.50 101 VAL A N 1
ATOM 766 C CA . VAL A 1 101 ? 5.124 8.757 3.864 1.00 96.50 101 VAL A CA 1
ATOM 767 C C . VAL A 1 101 ? 4.014 9.122 4.852 1.00 96.50 101 VAL A C 1
ATOM 769 O O . VAL A 1 101 ? 2.857 8.776 4.624 1.00 96.50 101 VAL A O 1
ATOM 772 N N . ARG A 1 102 ? 4.316 9.889 5.907 1.00 97.62 102 ARG A N 1
ATOM 773 C CA . ARG A 1 102 ? 3.314 10.366 6.877 1.00 97.62 102 ARG A CA 1
ATOM 774 C C . ARG A 1 102 ? 2.256 11.251 6.222 1.00 97.62 102 ARG A C 1
ATOM 776 O O . ARG A 1 102 ? 1.063 11.111 6.513 1.00 97.62 102 ARG A O 1
ATOM 783 N N . GLN A 1 103 ? 2.675 12.133 5.314 1.00 98.00 103 GLN A N 1
ATOM 784 C CA . GLN A 1 103 ? 1.759 12.986 4.557 1.00 98.00 103 GLN A CA 1
ATOM 785 C C . GLN A 1 103 ? 0.880 12.167 3.601 1.00 98.00 103 GLN A C 1
ATOM 787 O O . GLN A 1 103 ? -0.332 12.395 3.515 1.00 98.00 103 GLN A O 1
ATOM 792 N N . ALA A 1 104 ? 1.463 11.174 2.925 1.00 98.19 104 ALA A N 1
ATOM 793 C CA . ALA A 1 104 ? 0.718 10.256 2.071 1.00 98.19 104 ALA A CA 1
ATOM 794 C C . ALA A 1 104 ? -0.305 9.439 2.871 1.00 98.19 104 ALA A C 1
ATOM 796 O O . ALA A 1 104 ? -1.462 9.358 2.464 1.00 98.19 104 ALA A O 1
ATOM 797 N N . CYS A 1 105 ? 0.071 8.926 4.047 1.00 98.50 105 CYS A N 1
ATOM 798 C CA . CYS A 1 105 ? -0.842 8.194 4.926 1.00 98.50 105 CYS A CA 1
ATOM 799 C C . CYS A 1 105 ? -2.010 9.072 5.394 1.00 98.50 105 CYS A C 1
ATOM 801 O O . CYS A 1 105 ? -3.160 8.651 5.330 1.00 98.50 105 CYS A O 1
ATOM 803 N N . THR A 1 106 ? -1.746 10.326 5.775 1.00 98.38 106 THR A N 1
ATOM 804 C CA . THR A 1 106 ? -2.795 11.301 6.135 1.00 98.38 106 THR A CA 1
ATOM 805 C C . THR A 1 106 ? -3.787 11.530 4.989 1.00 98.38 106 THR A C 1
ATOM 807 O O . THR A 1 106 ? -5.007 11.544 5.180 1.00 98.38 106 THR A O 1
ATOM 810 N N . SER A 1 107 ? -3.265 11.667 3.770 1.00 98.25 107 SER A N 1
ATOM 811 C CA . SER A 1 107 ? -4.082 11.857 2.569 1.00 98.25 107 SER A CA 1
ATOM 812 C C . SER A 1 107 ? -4.914 10.607 2.253 1.00 98.25 107 SER A C 1
ATOM 814 O O . SER A 1 107 ? -6.107 10.711 1.966 1.00 98.25 107 SER A O 1
ATOM 816 N N . ALA A 1 108 ? -4.316 9.421 2.373 1.00 98.19 108 ALA A N 1
ATOM 817 C CA . ALA A 1 108 ? -4.972 8.136 2.151 1.00 98.19 108 ALA A CA 1
ATOM 818 C C . ALA A 1 108 ? -6.079 7.850 3.182 1.00 98.19 108 ALA A C 1
ATOM 820 O O . ALA A 1 108 ? -7.168 7.430 2.795 1.00 98.19 108 ALA A O 1
ATOM 821 N N . LEU A 1 109 ? -5.865 8.168 4.463 1.00 98.25 109 LEU A N 1
ATOM 822 C CA . LEU A 1 109 ? -6.898 8.084 5.507 1.00 98.25 109 LEU A CA 1
ATOM 823 C C . LEU A 1 109 ? -8.108 8.966 5.172 1.00 98.25 109 LEU A C 1
ATOM 825 O O . LEU A 1 109 ? -9.257 8.555 5.324 1.00 98.25 109 LEU A O 1
ATOM 829 N N . SER A 1 110 ? -7.866 10.160 4.629 1.00 96.50 110 SER A N 1
ATOM 830 C CA . SER A 1 110 ? -8.937 11.059 4.180 1.00 96.50 110 SER A CA 1
ATOM 831 C C . SER A 1 110 ? -9.733 10.491 2.996 1.00 96.50 110 SER A C 1
ATOM 833 O O . SER A 1 110 ? -10.914 10.802 2.827 1.00 96.50 110 SER A O 1
ATOM 835 N N . VAL A 1 111 ? -9.110 9.665 2.151 1.00 94.19 111 VAL A N 1
ATOM 836 C CA . VAL A 1 111 ? -9.795 8.925 1.077 1.00 94.19 111 VAL A CA 1
ATOM 837 C C . VAL A 1 111 ? -10.612 7.769 1.657 1.00 94.19 111 VAL A C 1
ATOM 839 O O . VAL A 1 111 ? -11.808 7.698 1.377 1.00 94.19 111 VAL A O 1
ATOM 842 N N . ALA A 1 112 ? -10.019 6.933 2.513 1.00 93.44 112 ALA A N 1
ATOM 843 C CA . ALA A 1 112 ? -10.699 5.795 3.135 1.00 93.44 112 ALA A CA 1
ATOM 844 C C . ALA A 1 112 ? -11.942 6.233 3.935 1.00 93.44 112 ALA A C 1
ATOM 846 O O . ALA A 1 112 ? -13.030 5.690 3.755 1.00 93.44 112 ALA A O 1
ATOM 847 N N . ASN A 1 113 ? -11.830 7.313 4.717 1.00 91.94 113 ASN A N 1
ATOM 848 C CA . ASN A 1 113 ? -12.944 7.878 5.489 1.00 91.94 113 ASN A CA 1
ATOM 849 C C . ASN A 1 113 ? -14.096 8.410 4.622 1.00 91.94 113 ASN A C 1
ATOM 851 O O . ASN A 1 113 ? -15.232 8.507 5.092 1.00 91.94 113 ASN A O 1
ATOM 855 N N . ARG A 1 114 ? -13.823 8.819 3.377 1.00 90.62 114 ARG A N 1
ATOM 856 C CA . ARG A 1 114 ? -14.875 9.218 2.430 1.00 90.62 114 ARG A CA 1
ATOM 857 C C . ARG A 1 114 ? -15.586 7.999 1.856 1.00 90.62 114 ARG A C 1
ATOM 859 O O . ARG A 1 114 ? -16.807 8.019 1.769 1.00 90.62 114 ARG A O 1
ATOM 866 N N . GLN A 1 115 ? -14.844 6.943 1.530 1.00 86.31 115 GLN A N 1
ATOM 867 C CA . GLN A 1 115 ? -15.418 5.693 1.027 1.00 86.31 115 GLN A CA 1
ATOM 868 C C . GLN A 1 115 ? -16.293 5.011 2.081 1.00 86.31 115 GLN A C 1
ATOM 870 O O . GLN A 1 115 ? -17.417 4.625 1.776 1.00 86.31 115 GLN A O 1
ATOM 875 N N . HIS A 1 116 ? -15.838 4.971 3.336 1.00 82.56 116 HIS A N 1
ATOM 876 C CA . HIS A 1 116 ? -16.632 4.425 4.437 1.00 82.56 116 HIS A CA 1
ATOM 877 C C . HIS A 1 116 ? -17.963 5.173 4.625 1.00 82.56 116 HIS A C 1
ATOM 879 O O . HIS A 1 116 ? -19.014 4.558 4.790 1.00 82.56 116 HIS A O 1
ATOM 885 N N . ARG A 1 117 ? -17.946 6.509 4.513 1.00 81.19 117 ARG A N 1
ATOM 886 C CA . ARG A 1 117 ? -19.168 7.328 4.562 1.00 81.19 117 ARG A CA 1
ATOM 887 C C . ARG A 1 117 ? -20.128 7.044 3.407 1.00 81.19 117 ARG A C 1
ATOM 889 O O . ARG A 1 117 ? -21.331 7.123 3.605 1.00 81.19 117 ARG A O 1
ATOM 896 N N . GLN A 1 118 ? -19.616 6.720 2.222 1.00 78.69 118 GLN A N 1
ATOM 897 C CA . GLN A 1 118 ? -20.436 6.388 1.053 1.00 78.69 118 GLN A CA 1
ATOM 898 C C . GLN A 1 118 ? -21.028 4.974 1.116 1.00 78.69 118 GLN A C 1
ATOM 900 O O . GLN A 1 118 ? -22.064 4.731 0.506 1.00 78.69 118 GLN A O 1
ATOM 905 N N . SER A 1 119 ? -20.393 4.044 1.839 1.00 72.38 119 SER A N 1
ATOM 906 C CA . SER A 1 119 ? -20.902 2.676 1.999 1.00 72.38 119 SER A CA 1
ATOM 907 C C . SER A 1 119 ? -22.024 2.536 3.031 1.00 72.38 119 SER A C 1
ATOM 909 O O . SER A 1 119 ? -22.678 1.499 3.058 1.00 72.38 119 SER A O 1
ATOM 911 N N . ILE A 1 120 ? -22.256 3.547 3.877 1.00 70.00 120 ILE A N 1
ATOM 912 C CA . ILE A 1 120 ? -23.384 3.572 4.818 1.00 70.00 120 ILE A CA 1
ATOM 913 C C . ILE A 1 120 ? -24.618 4.068 4.046 1.00 70.00 120 ILE A C 1
ATOM 915 O O . ILE A 1 120 ? -24.622 5.227 3.622 1.00 70.00 120 ILE A O 1
ATOM 919 N N . PRO A 1 121 ? -25.664 3.242 3.837 1.00 58.44 121 PRO A N 1
ATOM 920 C CA . PRO A 1 121 ? -26.888 3.702 3.194 1.00 58.44 121 PRO A CA 1
ATOM 921 C C . PRO A 1 121 ? -27.493 4.820 4.040 1.00 58.44 121 PRO A C 1
ATOM 923 O O . PRO A 1 121 ? -27.683 4.657 5.245 1.00 58.44 121 PRO A O 1
ATOM 926 N N . SER A 1 122 ? -27.786 5.962 3.418 1.00 60.66 122 SER A N 1
ATOM 927 C CA . SER A 1 122 ? -28.514 7.037 4.084 1.00 60.66 122 SER A CA 1
ATOM 928 C C . SER A 1 122 ? -29.884 6.499 4.493 1.00 60.66 122 SER A C 1
ATOM 930 O O . SER A 1 122 ? -30.750 6.312 3.642 1.00 60.66 122 SER A O 1
ATOM 932 N N . ALA A 1 123 ? -30.086 6.254 5.788 1.00 57.41 123 ALA A N 1
ATOM 933 C CA . ALA A 1 123 ? -31.402 6.047 6.381 1.00 57.41 123 ALA A CA 1
ATOM 934 C C . ALA A 1 123 ? -32.154 7.389 6.377 1.00 57.41 123 ALA A C 1
ATOM 936 O O . ALA A 1 123 ? -32.362 8.020 7.406 1.00 57.41 123 ALA A O 1
ATOM 937 N N . ALA A 1 124 ? -32.476 7.873 5.184 1.00 57.56 124 ALA A N 1
ATOM 938 C CA . ALA A 1 124 ? -33.326 9.021 4.956 1.00 57.56 124 ALA A CA 1
ATOM 939 C C . ALA A 1 124 ? -34.349 8.587 3.914 1.00 57.56 124 ALA A C 1
ATOM 941 O O . ALA A 1 124 ? -34.087 8.652 2.717 1.00 57.56 124 ALA A O 1
ATOM 942 N N . ASN A 1 125 ? -35.433 8.005 4.416 1.00 47.62 125 ASN A N 1
ATOM 943 C CA . ASN A 1 125 ? -36.806 8.224 3.973 1.00 47.62 125 ASN A CA 1
ATOM 944 C C . ASN A 1 125 ? -37.702 7.469 4.960 1.00 47.62 125 ASN A C 1
ATOM 946 O O . ASN A 1 125 ? -37.834 6.246 4.894 1.00 47.62 125 ASN A O 1
ATOM 950 N N . SER A 1 126 ? -38.199 8.237 5.930 1.00 46.88 126 SER A N 1
ATOM 951 C CA . SER A 1 126 ? -39.374 7.926 6.743 1.00 46.88 126 SER A CA 1
ATOM 952 C C . SER A 1 126 ? -40.639 7.915 5.891 1.00 46.88 126 SER A C 1
ATOM 954 O O . SER A 1 126 ? -40.649 8.631 4.862 1.00 46.88 126 SER A O 1
#

pLDDT: mean 89.54, std 12.36, range [46.88, 98.56]

Sequence (126 aa):
MKVLSSGQYSAGFTVWAPFVSADDFHDRSPAEKRAIYLALKQTAADEAVPYWQGLLTEWSWTNRKKKEELALLAADILGKLATPAAVAALEIGQKKGGAAVRQACTSALSVANRQHRQSIPSAANS

Foldseek 3Di:
DVVLQVLPAADAVVVVVCVCVPPCNLVDDLVVLLVSLVSCCSHHNLNCLVVLLCLLQDDDPPPVVSSVSSNLSSLQSLLVSLDPSSLVSLVSSLVRGDPSSVVSSVVSNVSSVVVVVVPDPPPPDD

Secondary structure (DSSP, 8-state):
-TTGGGS-----HHHHHHHHSSGGGGGS-HHHHHHHHHHHHHHHGGGGHHHHHHHHH---SSSHHHHHHHHHHHHHHHHHH--HHHHHHHHHHHHHS-HHHHHHHHHHHHHHHHHHHHHS------

Radius of gyration: 15.31 Å; chains: 1; bounding box: 59×29×29 Å